Protein AF-M2YKU9-F1 (afdb_monomer_lite)

Radius of gyration: 13.81 Å; chains: 1; bounding box: 31×26×39 Å

pLDDT: mean 74.63, std 17.05, range [41.12, 91.25]

Secondary structure (DSSP, 8-state):
--HHHHHHHHHHHHHHHHHHHHHHHSPPTTS-PPPPPSSS----HHHHHHHHHHHTT--HHHHHHHHHH-HHHHHHHHHHTT-

Organism: NCBI:txid1278076

Sequence (83 aa):
METHNDKRRFVAQRLDEIIGALETSAPGPGEQSPVPTSGEFDGSLVAAQRHRAEIETASDERLDEIAAGYPEIAAAWERDGSS

Structure (mmCIF, N/CA/C/O backbone):
data_AF-M2YKU9-F1
#
_entry.id   AF-M2YKU9-F1
#
loop_
_atom_site.group_PDB
_atom_site.id
_atom_site.type_symbol
_atom_site.label_atom_id
_atom_site.label_alt_id
_atom_site.label_comp_id
_atom_site.label_asym_id
_atom_site.label_entity_id
_atom_site.label_seq_id
_atom_site.pdbx_PDB_ins_code
_atom_site.Cartn_x
_atom_site.Cartn_y
_atom_site.Cartn_z
_atom_site.occupancy
_atom_site.B_iso_or_equiv
_atom_site.auth_seq_id
_atom_site.auth_comp_id
_atom_site.auth_asym_id
_atom_site.auth_atom_id
_atom_site.pdbx_PDB_model_num
ATOM 1 N N . MET A 1 1 ? -8.241 -6.687 20.299 1.00 41.88 1 MET A N 1
ATOM 2 C CA . MET A 1 1 ? -7.840 -5.491 19.518 1.00 41.88 1 MET A CA 1
ATOM 3 C C . MET A 1 1 ? -6.415 -5.742 19.022 1.00 41.88 1 MET A C 1
ATOM 5 O O . MET A 1 1 ? -5.488 -5.080 19.460 1.00 41.88 1 MET A O 1
ATOM 9 N N . GLU A 1 2 ? -6.227 -6.760 18.180 1.00 55.22 2 GLU A N 1
ATOM 10 C CA . GLU A 1 2 ? -4.900 -7.179 17.668 1.00 55.22 2 GLU A CA 1
ATOM 11 C C . GLU A 1 2 ? -4.766 -6.898 16.161 1.00 55.22 2 GLU A C 1
ATOM 13 O O . GLU A 1 2 ? -3.737 -6.404 15.710 1.00 55.22 2 GLU A O 1
ATOM 18 N N . THR A 1 3 ? -5.878 -6.970 15.427 1.00 62.72 3 THR A N 1
ATOM 19 C CA . THR A 1 3 ? -5.977 -6.817 13.968 1.00 62.72 3 THR A CA 1
ATOM 20 C C . THR A 1 3 ? -5.372 -5.546 13.362 1.00 62.72 3 THR A C 1
ATOM 22 O O . THR A 1 3 ? -4.908 -5.590 12.225 1.00 62.72 3 THR A O 1
ATOM 25 N N . HIS A 1 4 ? -5.338 -4.416 14.076 1.00 64.38 4 HIS A N 1
ATOM 26 C CA . HIS A 1 4 ? -4.745 -3.179 13.544 1.00 64.38 4 HIS A CA 1
ATOM 27 C C . HIS A 1 4 ? -3.216 -3.248 13.428 1.00 64.38 4 HIS A C 1
ATOM 29 O O . HIS A 1 4 ? -2.641 -2.790 12.440 1.00 64.38 4 HIS A O 1
ATOM 35 N N . ASN A 1 5 ? -2.536 -3.849 14.411 1.00 73.44 5 ASN A N 1
ATOM 36 C CA . ASN A 1 5 ? -1.080 -3.982 14.345 1.00 73.44 5 ASN A CA 1
ATOM 37 C C . ASN A 1 5 ? -0.676 -5.055 13.323 1.00 73.44 5 ASN A C 1
ATOM 39 O O . ASN A 1 5 ? 0.297 -4.871 12.589 1.00 73.44 5 ASN A O 1
ATOM 43 N N . ASP A 1 6 ? -1.475 -6.122 13.228 1.00 83.06 6 ASP A N 1
ATOM 44 C CA . ASP A 1 6 ? -1.299 -7.189 12.242 1.00 83.06 6 ASP A CA 1
ATOM 45 C C . ASP A 1 6 ? -1.440 -6.664 10.811 1.00 83.06 6 ASP A C 1
ATOM 47 O O . ASP A 1 6 ? -0.554 -6.888 9.987 1.00 83.06 6 ASP A O 1
ATOM 51 N N . LYS A 1 7 ? -2.480 -5.867 10.530 1.00 83.31 7 LYS A N 1
ATOM 52 C CA . LYS A 1 7 ? -2.679 -5.265 9.206 1.00 83.31 7 LYS A CA 1
ATOM 53 C C . LYS A 1 7 ? -1.544 -4.326 8.822 1.00 83.31 7 LYS A C 1
ATOM 55 O O . LYS A 1 7 ? -1.032 -4.414 7.709 1.00 83.31 7 LYS A O 1
ATOM 60 N N . ARG A 1 8 ? -1.094 -3.461 9.740 1.00 87.81 8 ARG A N 1
ATOM 61 C CA . ARG A 1 8 ? 0.055 -2.576 9.484 1.00 87.81 8 ARG A CA 1
ATOM 62 C C . ARG A 1 8 ? 1.296 -3.381 9.100 1.00 87.81 8 ARG A C 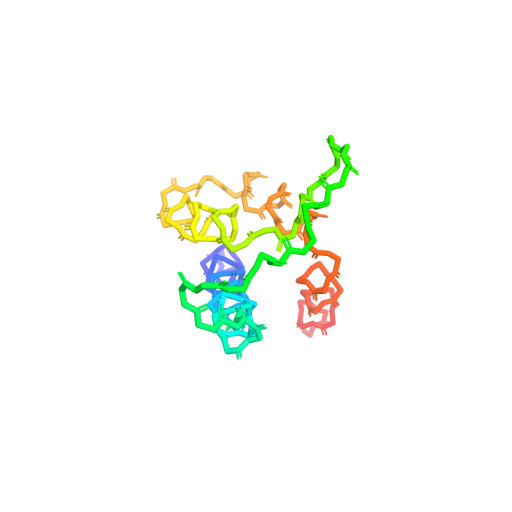1
ATOM 64 O O . ARG A 1 8 ? 1.936 -3.065 8.100 1.00 87.81 8 ARG A O 1
ATOM 71 N N . ARG A 1 9 ? 1.631 -4.418 9.876 1.00 88.25 9 ARG A N 1
ATOM 72 C CA . ARG A 1 9 ? 2.771 -5.303 9.583 1.00 88.25 9 ARG A CA 1
ATOM 73 C C . ARG A 1 9 ? 2.609 -6.024 8.252 1.00 88.25 9 ARG A C 1
ATOM 75 O O . ARG A 1 9 ? 3.583 -6.124 7.512 1.00 88.25 9 ARG A O 1
ATOM 82 N N . PHE A 1 10 ? 1.406 -6.499 7.955 1.00 89.44 10 PHE A N 1
ATOM 83 C CA . PHE A 1 10 ? 1.098 -7.189 6.712 1.00 89.44 10 PHE A CA 1
ATOM 84 C C . PHE A 1 10 ? 1.303 -6.283 5.494 1.00 89.44 10 PHE A C 1
ATOM 86 O O . PHE A 1 10 ? 2.082 -6.612 4.603 1.00 89.44 10 PHE A O 1
ATOM 93 N N . VAL A 1 11 ? 0.671 -5.104 5.480 1.00 89.31 11 VAL A N 1
ATOM 94 C CA . VAL A 1 11 ? 0.790 -4.142 4.371 1.00 89.31 11 VAL A CA 1
ATOM 95 C C . VAL A 1 11 ? 2.241 -3.678 4.217 1.00 89.31 11 VAL A C 1
ATOM 97 O O . VAL A 1 11 ? 2.741 -3.607 3.096 1.00 89.31 11 VAL A O 1
ATOM 100 N N . ALA A 1 12 ? 2.946 -3.432 5.327 1.00 91.12 12 ALA A N 1
ATOM 101 C CA . ALA A 1 12 ? 4.367 -3.090 5.315 1.00 91.12 12 ALA A CA 1
ATOM 102 C C . ALA A 1 12 ? 5.224 -4.183 4.655 1.00 91.12 12 ALA A C 1
ATOM 104 O O . ALA A 1 12 ? 6.007 -3.879 3.760 1.00 91.12 12 ALA A O 1
ATOM 105 N N . GLN A 1 13 ? 5.043 -5.446 5.055 1.00 91.25 13 GLN A N 1
ATOM 106 C CA . GLN A 1 13 ? 5.784 -6.575 4.492 1.00 91.25 13 GLN A CA 1
ATOM 107 C C . GLN A 1 13 ? 5.508 -6.746 2.997 1.00 91.25 13 GLN A C 1
ATOM 109 O O . GLN A 1 13 ? 6.445 -6.901 2.220 1.00 91.25 13 GLN A O 1
ATOM 114 N N . ARG A 1 14 ? 4.240 -6.686 2.577 1.00 90.25 14 ARG A N 1
ATOM 115 C CA . ARG A 1 14 ? 3.888 -6.821 1.159 1.00 90.25 14 ARG A CA 1
ATOM 116 C C . ARG A 1 14 ? 4.470 -5.687 0.314 1.00 90.25 14 ARG A C 1
ATOM 118 O O . ARG A 1 14 ? 4.932 -5.926 -0.794 1.00 90.25 14 ARG A O 1
ATOM 125 N N . LEU A 1 15 ? 4.493 -4.463 0.838 1.00 89.31 15 LEU A N 1
ATOM 126 C CA . LEU A 1 15 ? 5.164 -3.351 0.169 1.00 89.31 15 LEU A CA 1
ATOM 127 C C . LEU A 1 15 ? 6.671 -3.540 0.063 1.00 89.31 15 LEU A C 1
ATOM 129 O O . LEU A 1 15 ? 7.218 -3.222 -0.985 1.00 89.31 15 LEU A O 1
ATOM 133 N N . ASP A 1 16 ? 7.335 -4.057 1.100 1.00 90.25 16 ASP A N 1
ATOM 134 C CA . ASP A 1 16 ? 8.765 -4.387 1.030 1.00 90.25 16 ASP A CA 1
ATOM 135 C C . ASP A 1 16 ? 9.041 -5.410 -0.091 1.00 90.25 16 ASP A C 1
ATOM 137 O O . ASP A 1 16 ? 10.004 -5.256 -0.843 1.00 90.25 16 ASP A O 1
ATOM 141 N N . GLU A 1 17 ? 8.172 -6.412 -0.270 1.00 89.88 17 GLU A N 1
ATOM 142 C CA . GLU A 1 17 ? 8.279 -7.377 -1.376 1.00 89.88 17 GLU A CA 1
ATOM 143 C C . GLU A 1 17 ? 8.097 -6.716 -2.751 1.00 89.88 17 GLU A C 1
ATOM 145 O O . GLU A 1 17 ? 8.884 -6.974 -3.664 1.00 89.88 17 GLU A O 1
ATOM 150 N N . ILE A 1 18 ? 7.096 -5.840 -2.900 1.00 86.62 18 ILE A N 1
ATOM 151 C CA . ILE A 1 18 ? 6.840 -5.097 -4.146 1.00 86.62 18 ILE A CA 1
ATOM 152 C C . ILE A 1 18 ? 8.019 -4.177 -4.473 1.00 86.62 18 ILE A C 1
ATOM 154 O O . ILE A 1 18 ? 8.494 -4.167 -5.606 1.00 86.62 18 ILE A O 1
ATOM 158 N N . ILE A 1 19 ? 8.522 -3.433 -3.484 1.00 87.25 19 ILE A N 1
ATOM 159 C CA . ILE A 1 19 ? 9.703 -2.572 -3.617 1.00 87.25 19 ILE A CA 1
ATOM 160 C C . ILE A 1 19 ? 10.894 -3.411 -4.081 1.00 87.25 19 ILE A C 1
ATOM 162 O O . ILE A 1 19 ? 11.481 -3.088 -5.108 1.00 87.25 19 ILE A O 1
ATOM 166 N N . GLY A 1 20 ? 11.195 -4.525 -3.409 1.00 84.19 20 GLY A N 1
ATOM 167 C CA . GLY A 1 20 ? 12.318 -5.388 -3.779 1.00 84.19 20 GLY A CA 1
ATOM 168 C C . GLY A 1 20 ? 12.184 -5.993 -5.183 1.00 84.19 20 GLY A C 1
ATOM 169 O O . GLY A 1 20 ? 13.170 -6.090 -5.919 1.00 84.19 20 GLY A O 1
ATOM 170 N N . ALA A 1 21 ? 10.968 -6.356 -5.598 1.00 83.81 21 ALA A N 1
ATOM 171 C CA . ALA A 1 21 ? 10.693 -6.844 -6.948 1.00 83.81 21 ALA A CA 1
ATOM 172 C C . ALA A 1 21 ? 10.885 -5.747 -8.009 1.00 83.81 21 ALA A C 1
ATOM 174 O O . ALA A 1 21 ? 11.467 -6.012 -9.066 1.00 83.81 21 ALA A O 1
ATOM 175 N N . LEU A 1 22 ? 10.446 -4.519 -7.720 1.00 81.31 22 LEU A N 1
ATOM 176 C CA . LEU A 1 22 ? 10.636 -3.349 -8.579 1.00 81.31 22 LEU A CA 1
ATOM 177 C C . LEU A 1 22 ? 12.108 -2.929 -8.655 1.00 81.31 22 LEU A C 1
ATOM 179 O O . LEU A 1 22 ? 12.575 -2.601 -9.738 1.00 81.31 22 LEU A O 1
ATOM 183 N N . GLU A 1 23 ? 12.857 -2.990 -7.553 1.00 81.81 23 GLU A N 1
ATOM 184 C CA . GLU A 1 23 ? 14.303 -2.722 -7.518 1.00 81.81 23 GLU A CA 1
ATOM 185 C C . GLU A 1 23 ? 15.099 -3.771 -8.298 1.00 81.81 23 GLU A C 1
ATOM 187 O O . GLU A 1 23 ? 16.054 -3.433 -8.990 1.00 81.81 23 GLU A O 1
ATOM 192 N N . THR A 1 24 ? 14.685 -5.039 -8.229 1.00 79.38 24 THR A N 1
ATOM 193 C CA . THR A 1 24 ? 15.310 -6.137 -8.984 1.00 79.38 24 THR A CA 1
ATOM 194 C C . THR A 1 24 ? 14.969 -6.076 -10.475 1.00 79.38 24 THR A C 1
ATOM 196 O O . THR A 1 24 ? 15.788 -6.449 -11.313 1.00 79.38 24 THR A O 1
ATOM 199 N N . SER A 1 25 ? 13.756 -5.624 -10.810 1.00 65.62 25 SER A N 1
ATOM 200 C CA . SER A 1 25 ? 13.278 -5.501 -12.195 1.00 65.62 25 SER A CA 1
ATOM 201 C C . SER A 1 25 ? 13.652 -4.170 -12.844 1.00 65.62 25 SER A C 1
ATOM 203 O O . SER A 1 25 ? 13.554 -4.048 -14.064 1.00 65.62 25 SER A O 1
ATOM 205 N N . ALA A 1 26 ? 14.066 -3.171 -12.060 1.00 57.81 26 ALA A N 1
ATOM 206 C CA . ALA A 1 26 ? 14.615 -1.937 -12.586 1.00 57.81 26 ALA A CA 1
ATOM 207 C C . ALA A 1 26 ? 15.932 -2.279 -13.292 1.00 57.81 26 ALA A C 1
ATOM 209 O O . ALA A 1 26 ? 16.873 -2.753 -12.644 1.00 57.81 26 ALA A O 1
ATOM 210 N N . PRO A 1 27 ? 16.037 -2.063 -14.614 1.00 49.97 27 PRO A N 1
ATOM 211 C CA . PRO A 1 27 ? 17.336 -2.155 -15.242 1.00 49.97 27 PRO A CA 1
ATOM 212 C C . PRO A 1 27 ? 18.215 -1.070 -14.595 1.00 49.97 27 PRO A C 1
ATOM 214 O O . PRO A 1 27 ? 17.712 -0.031 -14.156 1.00 49.97 27 PRO A O 1
ATOM 217 N N . GLY A 1 28 ? 19.511 -1.350 -14.420 1.00 49.91 28 GLY A N 1
ATOM 218 C CA . GLY A 1 28 ? 20.431 -0.459 -13.702 1.00 49.91 28 GLY A CA 1
ATOM 219 C C . GLY A 1 28 ? 20.375 0.989 -14.225 1.00 49.91 28 GLY A C 1
ATOM 220 O O . GLY A 1 28 ? 19.800 1.216 -15.285 1.00 49.91 28 GLY A O 1
ATOM 221 N N . PRO A 1 29 ? 20.983 1.971 -13.529 1.00 48.50 29 PRO A N 1
ATOM 222 C CA . PRO A 1 29 ? 20.735 3.423 -13.671 1.00 48.50 29 PRO A CA 1
ATOM 223 C C . PRO A 1 29 ? 20.962 4.104 -15.054 1.00 48.50 29 PRO A C 1
ATOM 225 O O . PRO A 1 29 ? 21.203 5.307 -15.107 1.00 48.50 29 PRO A O 1
ATOM 228 N N . GLY A 1 30 ? 20.868 3.399 -16.184 1.00 48.06 30 GLY A N 1
ATOM 229 C CA . GLY A 1 30 ? 20.874 3.913 -17.553 1.00 48.06 30 GLY A CA 1
ATOM 230 C C . GLY A 1 30 ? 19.764 3.393 -18.483 1.00 48.06 30 GLY A C 1
ATOM 231 O O . GLY A 1 30 ? 19.755 3.799 -19.641 1.00 48.06 30 GLY A O 1
ATOM 232 N N . GLU A 1 31 ? 18.828 2.548 -18.041 1.00 43.91 31 GLU A N 1
ATOM 233 C CA . GLU A 1 31 ? 17.730 2.070 -18.898 1.00 43.91 31 GLU A CA 1
ATOM 234 C C . GLU A 1 31 ? 16.381 2.599 -18.395 1.00 43.91 31 GLU A C 1
ATOM 236 O O . GLU A 1 31 ? 15.953 2.366 -17.268 1.00 43.91 31 GLU A O 1
ATOM 241 N N . GLN A 1 32 ? 15.725 3.402 -19.231 1.00 44.81 32 GLN A N 1
ATOM 242 C CA . GLN A 1 32 ? 14.454 4.037 -18.907 1.00 44.81 32 GLN A CA 1
ATOM 243 C C . GLN A 1 32 ? 13.347 2.975 -18.847 1.00 44.81 32 GLN A C 1
ATOM 245 O O . GLN A 1 32 ? 12.882 2.506 -19.885 1.00 44.81 32 GLN A O 1
ATOM 250 N N . SER A 1 33 ? 12.906 2.616 -17.638 1.00 46.94 33 SER A N 1
ATOM 251 C CA . SER A 1 33 ? 11.646 1.886 -17.456 1.00 46.94 33 SER A CA 1
ATOM 252 C C . SER A 1 33 ? 10.475 2.710 -18.009 1.00 46.94 33 SER A C 1
ATOM 254 O O . SER A 1 33 ? 10.471 3.938 -17.863 1.00 46.94 33 SER A O 1
ATOM 256 N N . PRO A 1 34 ? 9.482 2.069 -18.653 1.00 46.41 34 PRO A N 1
ATOM 257 C CA . PRO A 1 34 ? 8.347 2.764 -19.239 1.00 46.41 34 PRO A CA 1
ATOM 258 C C . PRO A 1 34 ? 7.570 3.489 -18.138 1.00 46.41 34 PRO A C 1
ATOM 260 O O . PRO A 1 34 ? 7.100 2.871 -17.188 1.00 46.41 34 PRO A O 1
ATOM 263 N N . VAL A 1 35 ? 7.461 4.810 -18.275 1.00 42.88 35 VAL A N 1
ATOM 264 C CA . VAL A 1 35 ? 6.584 5.655 -17.459 1.00 42.88 35 VAL A CA 1
ATOM 265 C C . VAL A 1 35 ? 5.144 5.151 -17.585 1.00 42.88 35 VAL A C 1
ATOM 267 O O . VAL A 1 35 ? 4.606 5.161 -18.700 1.00 42.88 35 VAL A O 1
ATOM 270 N N . PRO A 1 36 ? 4.492 4.720 -16.494 1.00 45.34 36 PRO A N 1
ATOM 271 C CA . PRO A 1 36 ? 3.069 4.463 -16.531 1.00 45.34 36 PRO A CA 1
ATOM 272 C C . PRO A 1 36 ? 2.350 5.794 -16.753 1.00 45.34 36 PRO A C 1
ATOM 274 O O . PRO A 1 36 ? 2.722 6.862 -16.267 1.00 45.34 36 PRO A O 1
ATOM 277 N N . THR A 1 37 ? 1.375 5.741 -17.646 1.00 46.69 37 THR A N 1
ATOM 278 C CA . THR A 1 37 ? 0.546 6.872 -18.025 1.00 46.69 37 THR A CA 1
ATOM 279 C C . THR A 1 37 ? -0.701 6.835 -17.159 1.00 46.69 37 THR A C 1
ATOM 281 O O . THR A 1 37 ? -1.408 5.833 -17.157 1.00 46.69 37 THR A O 1
ATOM 284 N N . SER A 1 38 ? -0.981 7.979 -16.533 1.00 44.06 38 SER A N 1
ATOM 285 C CA . SER A 1 38 ? -2.273 8.393 -15.975 1.00 44.06 38 SER A CA 1
ATOM 286 C C . SER A 1 38 ? -2.652 7.846 -14.600 1.00 44.06 38 SER A C 1
ATOM 288 O O . SER A 1 38 ? -3.228 6.776 -14.514 1.00 44.06 38 SER A O 1
ATOM 290 N N . GLY A 1 39 ? -2.483 8.695 -13.575 1.00 43.69 39 GLY A N 1
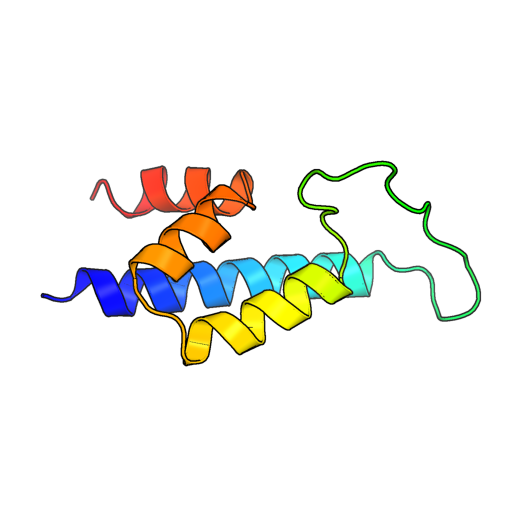ATOM 291 C CA . GLY A 1 39 ? -3.512 9.111 -12.595 1.00 43.69 39 GLY A CA 1
ATOM 292 C C . GLY A 1 39 ? -4.131 8.082 -11.640 1.00 43.69 39 GLY A C 1
ATOM 293 O O . GLY A 1 39 ? -4.661 8.473 -10.602 1.00 43.69 39 GLY A O 1
ATOM 294 N N . GLU A 1 40 ? -4.056 6.803 -11.961 1.00 46.03 40 GLU A N 1
ATOM 295 C CA . GLU A 1 40 ? -4.297 5.671 -11.088 1.00 46.03 40 GLU A CA 1
ATOM 296 C C . GLU A 1 40 ? -2.956 5.270 -10.478 1.00 46.03 40 GLU A C 1
ATOM 298 O O . GLU A 1 40 ? -1.891 5.646 -10.965 1.00 46.03 40 GLU A O 1
ATOM 303 N N . PHE A 1 41 ? -3.008 4.586 -9.348 1.00 55.03 41 PHE A N 1
ATOM 304 C CA . PHE A 1 41 ? -1.841 4.211 -8.574 1.00 55.03 41 PHE A CA 1
ATOM 305 C C . PHE A 1 41 ? -0.734 3.610 -9.466 1.00 55.03 41 PHE A C 1
ATOM 307 O O . PHE A 1 41 ? -0.863 2.497 -9.965 1.00 55.03 41 PHE A O 1
ATOM 314 N N . ASP A 1 42 ? 0.346 4.367 -9.681 1.00 59.78 42 ASP A N 1
ATOM 315 C CA . ASP A 1 42 ? 1.299 4.161 -10.787 1.00 59.78 42 ASP A CA 1
ATOM 316 C C . ASP A 1 42 ? 2.095 2.844 -10.672 1.00 59.78 42 ASP A C 1
ATOM 318 O O . ASP A 1 42 ? 2.855 2.484 -11.563 1.00 59.78 42 ASP A O 1
ATOM 322 N N . GLY A 1 43 ? 1.997 2.138 -9.536 1.00 62.41 43 GLY A N 1
ATOM 323 C CA . GLY A 1 43 ? 2.812 0.951 -9.242 1.00 62.41 43 GLY A CA 1
ATOM 324 C C . GLY A 1 43 ? 4.318 1.245 -9.214 1.00 62.41 43 GLY A C 1
ATOM 325 O O . GLY A 1 43 ? 5.132 0.329 -9.161 1.00 62.41 43 GLY A O 1
ATOM 326 N N . SER A 1 44 ? 4.696 2.525 -9.261 1.00 75.69 44 SER A N 1
ATOM 327 C CA . SER A 1 44 ? 6.077 2.979 -9.325 1.00 75.69 44 SER A CA 1
ATOM 328 C C . SER A 1 44 ? 6.811 2.712 -8.015 1.00 75.69 44 SER A C 1
ATOM 330 O O . SER A 1 44 ? 6.252 2.855 -6.922 1.00 75.69 44 SER A O 1
ATOM 332 N N . LEU A 1 45 ? 8.106 2.409 -8.127 1.00 82.06 45 LEU A N 1
ATOM 333 C CA . LEU A 1 45 ? 9.004 2.191 -6.993 1.00 82.06 45 LEU A CA 1
ATOM 334 C C . LEU A 1 45 ? 8.950 3.354 -5.991 1.00 82.06 45 LEU A C 1
ATOM 336 O O . LEU A 1 45 ? 8.872 3.131 -4.787 1.00 82.06 45 LEU A O 1
ATOM 340 N N . VAL A 1 46 ? 8.911 4.596 -6.486 1.00 83.12 46 VAL A N 1
ATOM 341 C CA . VAL A 1 46 ? 8.862 5.799 -5.639 1.00 83.12 46 VAL A CA 1
ATOM 342 C C . VAL A 1 46 ? 7.555 5.873 -4.847 1.00 83.12 46 VAL A C 1
ATOM 344 O 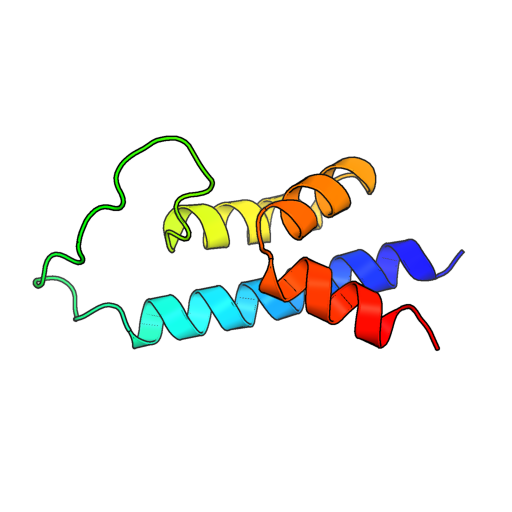O . VAL A 1 46 ? 7.563 6.256 -3.676 1.00 83.12 46 VAL A O 1
ATOM 347 N N . ALA A 1 47 ? 6.430 5.487 -5.458 1.00 84.19 47 ALA A N 1
ATOM 348 C CA . ALA A 1 47 ? 5.148 5.426 -4.765 1.00 84.19 47 ALA A CA 1
ATOM 349 C C . ALA A 1 47 ? 5.183 4.346 -3.675 1.00 84.19 47 ALA A C 1
ATOM 351 O O . ALA A 1 47 ? 4.857 4.634 -2.525 1.00 84.19 47 ALA A O 1
ATOM 352 N N . ALA A 1 48 ? 5.672 3.145 -3.998 1.00 86.19 48 ALA A N 1
ATOM 353 C CA . ALA A 1 48 ? 5.793 2.050 -3.037 1.00 86.19 48 ALA A CA 1
ATOM 354 C C . ALA A 1 48 ? 6.690 2.394 -1.844 1.00 86.19 48 ALA A C 1
ATOM 356 O O . ALA A 1 48 ? 6.277 2.222 -0.696 1.00 86.19 48 ALA A O 1
ATOM 357 N N . GLN A 1 49 ? 7.857 2.991 -2.091 1.00 86.81 49 GLN A N 1
ATOM 358 C CA . GLN A 1 49 ? 8.756 3.467 -1.038 1.00 86.81 49 GLN A CA 1
ATOM 359 C C . GLN A 1 49 ? 8.102 4.540 -0.158 1.00 86.81 49 GLN A C 1
ATOM 361 O O . GLN A 1 49 ? 8.208 4.490 1.069 1.00 86.81 49 GLN A O 1
ATOM 366 N N . ARG A 1 50 ? 7.375 5.493 -0.759 1.00 89.25 50 ARG A N 1
ATOM 367 C CA . ARG A 1 50 ? 6.647 6.520 -0.004 1.00 89.25 50 ARG A CA 1
ATOM 368 C C . ARG A 1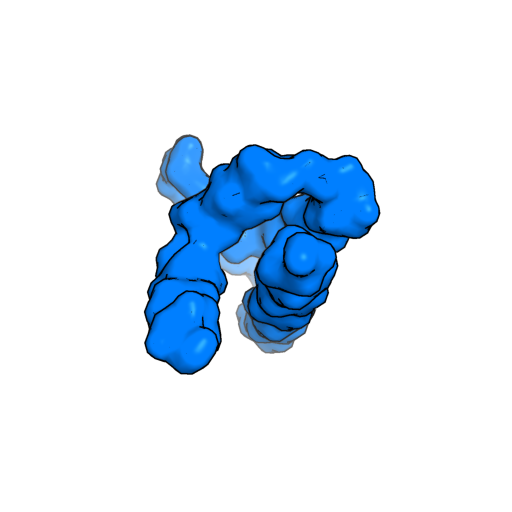 50 ? 5.573 5.903 0.888 1.00 89.25 50 ARG A C 1
ATOM 370 O O . ARG A 1 50 ? 5.502 6.251 2.064 1.00 89.25 50 ARG A O 1
ATOM 377 N N . HIS A 1 51 ? 4.756 4.997 0.357 1.00 89.69 51 HIS A N 1
ATOM 378 C CA . HIS A 1 51 ? 3.716 4.336 1.143 1.00 89.69 51 HIS A CA 1
ATOM 379 C C . HIS A 1 51 ? 4.304 3.488 2.264 1.00 89.69 51 HIS A C 1
ATOM 381 O O . HIS A 1 51 ? 3.758 3.479 3.364 1.00 89.69 51 HIS A O 1
ATOM 387 N N . ARG A 1 52 ? 5.464 2.865 2.042 1.00 89.88 52 ARG A N 1
ATOM 388 C CA . ARG A 1 52 ? 6.151 2.090 3.073 1.00 89.88 52 ARG A CA 1
ATOM 389 C C . ARG A 1 52 ? 6.571 2.925 4.283 1.00 89.88 52 ARG A C 1
ATOM 391 O O . ARG A 1 52 ? 6.427 2.448 5.409 1.00 89.88 52 ARG A O 1
ATOM 398 N N . ALA A 1 53 ? 7.042 4.150 4.048 1.00 89.44 53 ALA A N 1
ATOM 399 C CA . ALA A 1 53 ? 7.345 5.116 5.104 1.00 89.44 53 ALA A CA 1
ATOM 400 C C . ALA A 1 53 ? 6.067 5.700 5.738 1.00 89.44 53 ALA A C 1
ATOM 402 O O . ALA A 1 53 ? 6.006 5.937 6.942 1.00 89.44 53 ALA A O 1
ATOM 403 N N . GLU A 1 54 ? 5.015 5.905 4.939 1.00 89.81 54 GLU A N 1
ATOM 404 C CA . GLU A 1 54 ? 3.728 6.423 5.413 1.00 89.81 54 GLU A CA 1
ATOM 405 C C . GLU A 1 54 ? 3.061 5.452 6.403 1.00 89.81 54 GLU A C 1
ATOM 407 O O . GLU A 1 54 ? 2.580 5.882 7.448 1.00 89.81 54 GLU A O 1
ATOM 412 N N . ILE A 1 55 ? 3.116 4.142 6.145 1.00 88.31 55 ILE A N 1
ATOM 413 C CA . ILE A 1 55 ? 2.478 3.085 6.956 1.00 88.31 55 ILE A CA 1
ATOM 414 C C . ILE A 1 55 ? 2.934 3.054 8.414 1.00 88.31 55 ILE A C 1
ATOM 416 O O . ILE A 1 55 ? 2.148 2.701 9.296 1.00 88.31 55 ILE A O 1
ATOM 420 N N . GLU A 1 56 ? 4.183 3.431 8.686 1.00 85.31 56 GLU A N 1
ATOM 421 C CA . GLU A 1 56 ? 4.729 3.443 10.047 1.00 85.31 56 GLU A CA 1
ATOM 422 C C . GLU A 1 56 ? 3.995 4.440 10.953 1.00 85.31 56 GLU A C 1
ATOM 424 O O . GLU A 1 56 ? 3.872 4.214 12.157 1.00 85.31 56 GLU A O 1
ATOM 429 N N . THR A 1 57 ? 3.465 5.515 10.366 1.00 87.25 57 THR A N 1
ATOM 430 C CA . THR A 1 57 ? 2.751 6.587 11.080 1.00 87.25 57 THR A CA 1
ATOM 431 C C . THR A 1 57 ? 1.282 6.722 10.671 1.00 87.25 57 THR A C 1
ATOM 433 O O . THR A 1 57 ? 0.532 7.458 11.311 1.00 87.25 57 THR A O 1
ATOM 436 N N . ALA A 1 58 ? 0.853 5.993 9.639 1.00 86.81 58 ALA A N 1
ATOM 437 C CA . ALA A 1 58 ? -0.503 6.005 9.114 1.00 86.81 58 ALA A CA 1
ATOM 438 C C . ALA A 1 58 ? -1.539 5.495 10.127 1.00 86.81 58 ALA A C 1
ATOM 440 O O . ALA A 1 58 ? -1.301 4.548 10.890 1.00 86.81 58 ALA A O 1
ATOM 441 N N . SER A 1 59 ? -2.718 6.115 10.074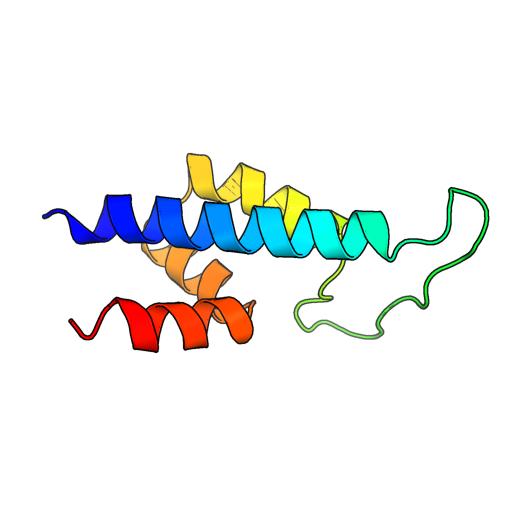 1.00 88.50 59 SER A N 1
ATOM 442 C CA . SER A 1 59 ? -3.946 5.627 10.698 1.00 88.50 59 SER A CA 1
ATOM 443 C C . SER A 1 59 ? -4.485 4.399 9.964 1.00 88.50 59 SER A C 1
ATOM 445 O O . SER A 1 59 ? -4.158 4.169 8.803 1.00 88.50 59 SER A O 1
ATOM 447 N N . ASP A 1 60 ? -5.354 3.633 10.619 1.00 85.38 60 ASP A N 1
ATOM 448 C CA . ASP A 1 60 ? -5.927 2.410 10.045 1.00 85.38 60 ASP A CA 1
ATOM 449 C C . ASP A 1 60 ? -6.712 2.666 8.752 1.00 85.38 60 ASP A C 1
ATOM 451 O O . ASP A 1 60 ? -6.522 1.954 7.773 1.00 85.38 60 ASP A O 1
ATOM 455 N N . GLU A 1 61 ? -7.488 3.753 8.693 1.00 87.81 61 GLU A N 1
ATOM 456 C CA . GLU A 1 61 ? -8.174 4.187 7.466 1.00 87.81 61 GLU A CA 1
ATOM 457 C C . GLU A 1 61 ? -7.183 4.421 6.318 1.00 87.81 61 GLU A C 1
ATOM 459 O O . GLU A 1 61 ? -7.411 4.001 5.187 1.00 87.81 61 GLU A O 1
ATOM 464 N N . ARG A 1 62 ? -6.024 5.014 6.622 1.00 88.62 62 ARG A N 1
ATOM 465 C CA . ARG A 1 62 ? -4.984 5.243 5.625 1.00 88.62 62 ARG A CA 1
ATOM 466 C C . ARG A 1 62 ? -4.286 3.947 5.209 1.00 88.62 62 ARG A C 1
ATOM 468 O O . ARG A 1 62 ? -3.914 3.808 4.049 1.00 88.62 62 ARG A O 1
ATOM 475 N N . LEU A 1 63 ? -4.125 2.985 6.119 1.00 87.94 63 LEU A N 1
ATOM 476 C CA . LEU A 1 63 ? -3.626 1.647 5.782 1.00 87.94 63 LEU A CA 1
ATOM 477 C C . LEU A 1 63 ? -4.581 0.914 4.838 1.00 87.94 63 LEU A C 1
ATOM 479 O O . LEU A 1 63 ? -4.117 0.241 3.921 1.00 87.94 63 LEU A O 1
ATOM 483 N N . ASP A 1 64 ? -5.889 1.059 5.047 1.00 86.56 64 ASP A N 1
ATOM 484 C CA . ASP A 1 64 ? -6.931 0.552 4.155 1.00 86.56 64 ASP A CA 1
ATOM 485 C C . ASP A 1 64 ? -6.848 1.176 2.762 1.00 86.56 64 ASP A C 1
ATOM 487 O O . ASP A 1 64 ? -6.828 0.446 1.772 1.00 86.56 64 ASP A O 1
ATOM 491 N N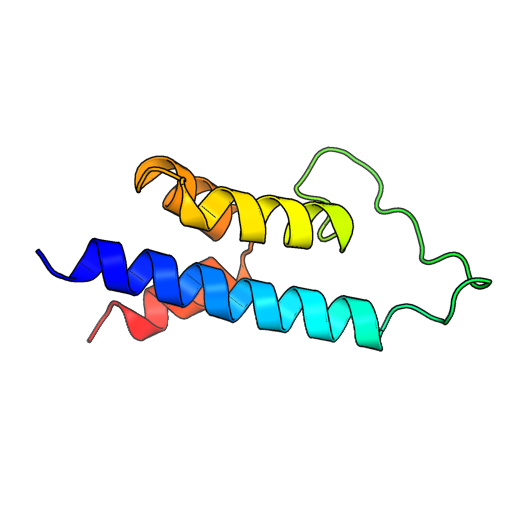 . GLU A 1 65 ? -6.720 2.503 2.674 1.00 88.88 65 GLU A N 1
ATOM 492 C CA . GLU A 1 65 ? -6.539 3.197 1.394 1.00 88.88 65 GLU A CA 1
ATOM 493 C C . GLU A 1 65 ? -5.280 2.728 0.657 1.00 88.88 65 GLU A C 1
ATOM 495 O O . GLU A 1 65 ? -5.321 2.474 -0.547 1.00 88.88 65 GLU A O 1
ATOM 500 N N . ILE A 1 66 ? -4.161 2.586 1.376 1.00 88.00 66 ILE A N 1
ATOM 501 C CA . ILE A 1 66 ? -2.908 2.102 0.793 1.00 88.00 66 ILE A CA 1
ATOM 502 C C . ILE A 1 66 ? -3.082 0.660 0.320 1.00 88.00 66 ILE A C 1
ATOM 504 O O . ILE A 1 66 ? -2.765 0.367 -0.826 1.00 88.00 66 ILE A O 1
ATOM 508 N N . ALA A 1 67 ? -3.622 -0.232 1.154 1.00 87.00 67 ALA A N 1
ATOM 509 C CA . ALA A 1 67 ? -3.852 -1.626 0.783 1.00 87.00 67 ALA A CA 1
ATOM 510 C C . ALA A 1 67 ? -4.787 -1.752 -0.430 1.00 87.00 67 ALA A C 1
ATOM 512 O O . ALA A 1 67 ? -4.508 -2.549 -1.320 1.00 87.00 67 ALA A O 1
ATOM 513 N N . ALA A 1 68 ? -5.843 -0.940 -0.508 1.00 85.69 68 ALA A N 1
ATOM 514 C CA . ALA A 1 68 ? -6.752 -0.891 -1.652 1.00 85.69 68 ALA A CA 1
ATOM 515 C C . ALA A 1 68 ? -6.071 -0.382 -2.936 1.00 85.69 68 ALA A C 1
ATOM 517 O O . ALA A 1 68 ? -6.447 -0.795 -4.032 1.00 85.69 68 ALA A O 1
ATOM 518 N N . GLY A 1 69 ? -5.045 0.467 -2.809 1.00 84.81 69 GLY A N 1
ATOM 519 C CA . GLY A 1 69 ? -4.196 0.907 -3.920 1.00 84.81 69 GLY A CA 1
ATOM 520 C C . GLY A 1 69 ? -3.322 -0.202 -4.519 1.00 84.81 69 GLY A C 1
ATOM 521 O O . GLY A 1 69 ? -2.871 -0.068 -5.655 1.00 84.81 69 GLY A O 1
ATOM 522 N N . TYR A 1 70 ? -3.128 -1.313 -3.800 1.00 85.06 70 TYR A N 1
ATOM 523 C CA . TYR A 1 70 ? -2.393 -2.485 -4.270 1.00 85.06 70 TYR A CA 1
ATOM 524 C C . TYR A 1 70 ? -3.306 -3.717 -4.319 1.00 85.06 70 TYR A C 1
ATOM 526 O O . TYR A 1 70 ? -3.483 -4.396 -3.303 1.00 85.06 70 TYR A O 1
ATOM 534 N N . PRO A 1 71 ? -3.831 -4.088 -5.502 1.00 81.69 71 PRO A N 1
ATOM 535 C CA . PRO A 1 71 ? -4.758 -5.212 -5.643 1.00 81.69 71 PRO A CA 1
ATOM 536 C C . PRO A 1 71 ? -4.217 -6.524 -5.060 1.00 81.69 71 PRO A C 1
ATOM 538 O O . PRO A 1 71 ? -4.960 -7.311 -4.480 1.00 81.69 71 PRO A O 1
ATOM 541 N N . GLU A 1 72 ? -2.907 -6.748 -5.173 1.00 83.25 72 GLU A N 1
ATOM 542 C CA . GLU A 1 72 ? -2.227 -7.914 -4.609 1.00 83.25 72 GLU A CA 1
ATOM 543 C C . GLU A 1 72 ? -2.179 -7.919 -3.074 1.00 83.25 72 GLU A C 1
ATOM 545 O O . GLU A 1 72 ? -2.267 -8.986 -2.469 1.00 83.25 72 GLU A O 1
ATOM 550 N N . ILE A 1 73 ? -2.078 -6.750 -2.434 1.00 87.25 73 ILE A N 1
ATOM 551 C CA . ILE A 1 73 ? -2.087 -6.623 -0.973 1.00 87.25 73 ILE A CA 1
ATOM 552 C C . ILE A 1 73 ? -3.508 -6.809 -0.464 1.00 87.25 73 ILE A C 1
ATOM 554 O O . ILE A 1 73 ? -3.714 -7.591 0.461 1.00 87.25 73 ILE A O 1
ATOM 558 N N . ALA A 1 74 ? -4.485 -6.142 -1.084 1.00 85.25 74 ALA A N 1
ATOM 559 C CA . ALA A 1 74 ? -5.894 -6.293 -0.735 1.00 85.25 74 ALA A CA 1
ATOM 560 C C . ALA A 1 74 ? -6.344 -7.759 -0.847 1.00 85.25 74 ALA A C 1
ATOM 562 O O . ALA A 1 74 ? -6.862 -8.319 0.117 1.00 85.25 74 ALA A O 1
ATOM 563 N N . ALA A 1 75 ? -6.053 -8.419 -1.974 1.00 83.88 75 ALA A N 1
ATOM 564 C CA . ALA A 1 75 ? -6.413 -9.819 -2.181 1.00 83.88 75 ALA A CA 1
ATOM 565 C C . ALA A 1 75 ? -5.695 -10.767 -1.208 1.00 83.88 75 ALA A C 1
ATOM 567 O O . ALA A 1 75 ? -6.281 -11.749 -0.757 1.00 83.88 75 ALA A O 1
ATOM 568 N N . ALA A 1 76 ? -4.427 -10.503 -0.880 1.00 84.50 76 ALA A N 1
ATOM 569 C CA . ALA A 1 76 ? -3.698 -11.311 0.089 1.00 84.50 76 ALA A CA 1
ATOM 570 C C . ALA A 1 76 ? -4.246 -11.112 1.515 1.00 84.50 76 ALA A C 1
ATOM 572 O O . ALA A 1 76 ? -4.391 -12.090 2.243 1.00 84.50 76 ALA A O 1
ATOM 573 N N . TRP A 1 77 ? -4.635 -9.887 1.884 1.00 83.12 77 TRP A N 1
ATOM 574 C CA . TRP A 1 77 ? -5.255 -9.593 3.178 1.00 83.12 77 TRP A CA 1
ATOM 575 C C . TRP A 1 77 ? -6.620 -10.268 3.338 1.00 83.12 77 TRP A C 1
ATOM 577 O O . TRP A 1 77 ? -6.886 -10.844 4.386 1.00 83.12 77 TRP A O 1
ATOM 587 N N . GLU A 1 78 ? -7.470 -10.273 2.306 1.00 81.00 78 GLU A N 1
ATOM 588 C CA . GLU A 1 78 ? -8.758 -10.986 2.358 1.00 81.00 78 GLU A CA 1
ATOM 589 C C . GLU A 1 78 ? -8.593 -12.504 2.521 1.00 81.00 78 GLU A C 1
ATOM 591 O O . GLU A 1 78 ? -9.444 -13.168 3.112 1.00 81.00 78 GLU A O 1
ATOM 596 N N . ARG A 1 79 ? -7.487 -13.068 2.022 1.00 76.75 79 ARG A N 1
ATOM 597 C CA . ARG A 1 79 ? -7.174 -14.497 2.169 1.00 76.75 79 ARG A CA 1
ATOM 598 C C . ARG A 1 79 ? -6.617 -14.838 3.550 1.00 76.75 79 ARG A C 1
ATOM 600 O O . ARG A 1 79 ? -6.901 -15.923 4.046 1.00 76.75 79 ARG A O 1
ATOM 607 N N . ASP A 1 80 ? -5.832 -13.940 4.140 1.00 69.38 80 ASP A N 1
ATOM 608 C CA . ASP A 1 80 ? -5.153 -14.150 5.426 1.00 69.38 80 ASP A CA 1
ATOM 609 C C . ASP A 1 80 ? -6.054 -13.775 6.622 1.00 69.38 80 ASP A C 1
ATOM 611 O O . ASP A 1 80 ? -6.179 -14.532 7.580 1.00 69.38 80 ASP A O 1
ATOM 615 N N . GLY A 1 81 ? -6.790 -12.661 6.524 1.00 58.47 81 GLY A N 1
ATOM 616 C CA . GLY A 1 81 ? -7.698 -12.142 7.556 1.00 58.47 81 GLY A CA 1
ATOM 617 C C . GLY A 1 81 ? -9.045 -12.867 7.684 1.00 58.47 81 GLY A C 1
ATOM 618 O O . GLY A 1 81 ? -9.889 -12.437 8.467 1.00 58.47 81 GLY A O 1
ATOM 619 N N . SER A 1 82 ? -9.262 -13.944 6.919 1.00 47.50 82 SER A N 1
ATOM 620 C CA . SER A 1 82 ? -10.459 -14.797 6.991 1.00 47.50 82 SER A CA 1
ATOM 621 C C . SER A 1 82 ? -10.266 -16.064 7.849 1.00 47.50 82 SER A C 1
ATOM 623 O O . SER A 1 82 ? -11.135 -16.942 7.809 1.00 47.50 82 SER A O 1
ATOM 625 N N . SER A 1 83 ? -9.159 -16.188 8.596 1.00 41.12 83 SER A N 1
ATOM 626 C CA . SER A 1 83 ? -8.924 -17.298 9.545 1.00 41.12 83 SER A CA 1
ATOM 627 C C . SER A 1 83 ? -9.341 -16.976 10.976 1.00 41.12 83 SER A C 1
ATOM 629 O O . SER A 1 83 ? -9.097 -15.837 11.429 1.00 41.12 83 SER A O 1
#

Foldseek 3Di:
DCVQVVLLVLLLVVLVVLLVVLVVPPDPPPDDDDAQDDDQLRSDSVSSVVVNVCSVVDDSVVSVVSCVSPPVSVVVCVVVVVD